Protein AF-A0A4Q2R6Q6-F1 (afdb_monomer)

Foldseek 3Di:
DFAPCVVVLLVLVVVVVVPQAQFQAKEWEPCNRVVNDDQADETEIETAVVNRDPDDPDDNVVVVVVCVVVVVVSSQVRHSYHYDYHHDPPDPVVVVVVVQVVDPVQFPDDDRRYTYGYDDPDPPPPPPPPD

Mean predicted aligned error: 6.27 Å

Nearest PDB structures (foldseek):
  6s83-assembly4_H  TM=2.949E-01  e=1.408E+00  Pyrococcus furiosus DSM 3638
  6s81-assembly2_B  TM=3.141E-01  e=3.091E+00  Pyrococcus furiosus DSM 3638
  8ove-assembly1_AX  TM=3.559E-01  e=7.246E+00  Trypanosoma brucei brucei
  8r57-assembly1_F  TM=3.223E-01  e=5.221E+00  Triticum aestivum

Organism: NCBI:txid2316527

Solvent-accessible surface area (backbone atoms only — not comparable to full-atom values): 7738 Å² total; per-residue (Å²): 130,82,36,89,60,43,64,60,52,40,52,54,52,27,59,56,49,70,73,41,52,33,56,69,51,38,36,38,28,50,43,49,52,65,54,74,50,58,90,81,37,56,43,38,36,36,40,65,64,94,59,44,47,89,85,48,98,52,57,46,63,62,53,51,52,51,38,56,77,52,68,40,48,79,58,49,74,71,46,90,34,56,76,43,80,45,57,57,90,84,38,70,63,51,58,53,47,58,57,40,70,73,38,71,90,25,54,76,47,76,41,92,47,21,37,32,34,52,57,81,75,81,76,77,77,73,77,78,79,73,130

Structure (mmCIF, N/CA/C/O backbone):
data_AF-A0A4Q2R6Q6-F1
#
_entry.id   AF-A0A4Q2R6Q6-F1
#
loop_
_atom_site.group_PDB
_atom_site.id
_atom_site.type_symbol
_atom_site.label_atom_id
_atom_site.label_alt_id
_atom_site.label_comp_id
_atom_site.label_asym_id
_atom_site.label_entity_id
_atom_site.label_seq_id
_atom_site.pdbx_PDB_ins_code
_atom_site.Cartn_x
_atom_site.Cartn_y
_atom_site.Cartn_z
_atom_site.occupancy
_atom_site.B_iso_or_equiv
_atom_site.auth_seq_id
_atom_site.auth_comp_id
_atom_site.auth_asym_id
_atom_site.auth_atom_id
_atom_site.pdbx_PDB_model_num
ATOM 1 N N . MET A 1 1 ? -2.616 -1.000 19.680 1.00 72.19 1 MET A N 1
ATOM 2 C CA . MET A 1 1 ? -2.944 -2.428 19.473 1.00 72.19 1 MET A CA 1
ATOM 3 C C . MET A 1 1 ? -3.001 -2.639 17.973 1.00 72.19 1 MET A C 1
ATOM 5 O O . MET A 1 1 ? -3.559 -1.778 17.309 1.00 72.19 1 MET A O 1
ATOM 9 N N . ILE A 1 2 ? -2.368 -3.687 17.446 1.00 84.25 2 ILE A N 1
ATOM 10 C CA . ILE A 1 2 ? -2.379 -3.968 16.002 1.00 84.25 2 ILE A CA 1
ATOM 11 C C . ILE A 1 2 ? -3.737 -4.601 15.653 1.00 84.25 2 ILE A C 1
ATOM 13 O O . ILE A 1 2 ? -4.137 -5.525 16.369 1.00 84.25 2 ILE A O 1
ATOM 17 N N . PRO A 1 3 ? -4.452 -4.131 14.614 1.00 91.31 3 PRO A N 1
ATOM 18 C CA . PRO A 1 3 ? -5.674 -4.782 14.143 1.00 91.31 3 PRO A CA 1
ATOM 19 C C . PRO A 1 3 ? -5.413 -6.250 13.788 1.00 91.31 3 PRO A C 1
ATOM 21 O O . PRO A 1 3 ? -4.379 -6.579 13.209 1.00 91.31 3 PRO A O 1
ATOM 24 N N . SER A 1 4 ? -6.322 -7.150 14.165 1.00 90.75 4 SER A N 1
ATOM 25 C CA . SER A 1 4 ? -6.087 -8.599 14.074 1.00 90.75 4 SER A CA 1
ATOM 26 C C . SER A 1 4 ? -5.943 -9.121 12.642 1.00 90.75 4 SER A C 1
ATOM 28 O O . SER A 1 4 ? -5.303 -10.146 12.428 1.00 90.75 4 SER A O 1
ATOM 30 N N . ASP A 1 5 ? -6.541 -8.433 11.672 1.00 92.62 5 ASP A N 1
ATOM 31 C CA . ASP A 1 5 ? -6.507 -8.749 10.243 1.00 92.62 5 ASP A CA 1
ATOM 32 C C . ASP A 1 5 ? -5.297 -8.138 9.517 1.00 92.62 5 ASP A C 1
ATOM 34 O O . ASP A 1 5 ? -4.895 -8.642 8.466 1.00 92.62 5 ASP A O 1
ATOM 38 N N . LEU A 1 6 ? -4.672 -7.102 10.091 1.00 95.38 6 LEU A N 1
ATOM 39 C CA . LEU A 1 6 ? -3.567 -6.379 9.460 1.00 95.38 6 LEU A CA 1
ATOM 40 C C . LEU A 1 6 ? -2.371 -7.276 9.084 1.00 95.38 6 LEU A C 1
ATOM 42 O O . LEU A 1 6 ? -1.848 -7.101 7.985 1.00 95.38 6 LEU A O 1
ATOM 46 N N . PRO A 1 7 ? -1.942 -8.264 9.899 1.00 97.00 7 PRO A N 1
ATOM 47 C CA . PRO A 1 7 ? -0.877 -9.182 9.494 1.00 97.00 7 PRO A CA 1
ATOM 48 C C . PRO A 1 7 ? -1.214 -10.012 8.252 1.00 97.00 7 PRO A C 1
ATOM 50 O O . PRO A 1 7 ? -0.352 -10.213 7.401 1.00 97.00 7 PRO A O 1
ATOM 53 N N . ALA A 1 8 ? -2.462 -10.474 8.123 1.00 96.25 8 ALA A N 1
ATOM 54 C CA . ALA A 1 8 ? -2.892 -11.254 6.964 1.00 96.25 8 ALA A CA 1
ATOM 55 C C . ALA A 1 8 ? -2.968 -10.384 5.702 1.00 96.25 8 ALA A C 1
ATOM 57 O O . ALA A 1 8 ? -2.532 -10.813 4.634 1.00 96.25 8 ALA A O 1
ATOM 58 N N . LEU A 1 9 ? -3.456 -9.147 5.842 1.00 96.62 9 LEU A N 1
ATOM 59 C CA . LEU A 1 9 ? -3.438 -8.151 4.774 1.00 96.62 9 LEU A CA 1
ATOM 60 C C . LEU A 1 9 ? -2.003 -7.845 4.317 1.00 96.62 9 LEU A C 1
ATOM 62 O O . LEU A 1 9 ? -1.710 -7.929 3.127 1.00 96.62 9 LEU A O 1
ATOM 66 N N . ALA A 1 10 ? -1.101 -7.541 5.254 1.00 97.62 10 ALA A N 1
ATOM 67 C CA . ALA A 1 10 ? 0.295 -7.238 4.948 1.00 97.62 10 ALA A CA 1
ATOM 68 C C . ALA A 1 10 ? 0.989 -8.407 4.233 1.00 97.62 10 ALA A C 1
ATOM 70 O O . ALA A 1 10 ? 1.740 -8.187 3.288 1.00 97.62 10 ALA A O 1
ATOM 71 N N . GLU A 1 11 ? 0.699 -9.648 4.631 1.00 97.56 11 GLU A N 1
ATOM 72 C CA . GLU A 1 11 ? 1.232 -10.844 3.975 1.00 97.56 11 GLU A CA 1
ATOM 73 C C . GLU A 1 11 ? 0.701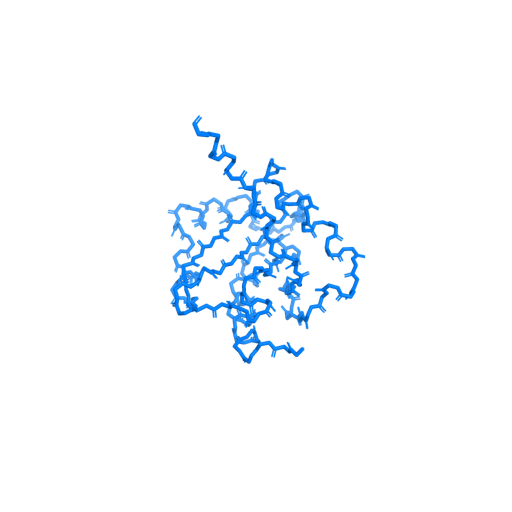 -11.019 2.543 1.00 97.56 11 GLU A C 1
ATOM 75 O O . GLU A 1 11 ? 1.471 -11.375 1.651 1.00 97.56 11 GLU A O 1
ATOM 80 N N . ALA A 1 12 ? -0.587 -10.752 2.296 1.00 96.00 12 ALA A N 1
ATOM 81 C CA . ALA A 1 12 ? -1.175 -10.814 0.955 1.00 96.00 12 ALA A CA 1
ATOM 82 C C . ALA A 1 12 ? -0.546 -9.775 0.012 1.00 96.00 12 ALA A C 1
ATOM 84 O O . ALA A 1 12 ? -0.113 -10.122 -1.086 1.00 96.00 12 ALA A O 1
ATOM 85 N N . VAL A 1 13 ? -0.413 -8.528 0.476 1.00 96.50 13 VAL A N 1
ATOM 86 C CA . VAL A 1 13 ? 0.245 -7.452 -0.284 1.00 96.50 13 VAL A CA 1
ATOM 87 C C . VAL A 1 13 ? 1.725 -7.768 -0.501 1.00 96.50 13 VAL A C 1
ATOM 89 O O . VAL A 1 13 ? 2.253 -7.524 -1.580 1.00 96.50 13 VAL A O 1
ATOM 92 N N . ALA A 1 14 ? 2.401 -8.357 0.489 1.00 96.25 14 ALA A N 1
ATOM 93 C CA . ALA A 1 14 ? 3.821 -8.668 0.381 1.00 96.25 14 ALA A CA 1
ATOM 94 C C . ALA A 1 14 ? 4.107 -9.751 -0.663 1.00 96.25 14 ALA A C 1
ATOM 96 O O . ALA A 1 14 ? 5.118 -9.665 -1.347 1.00 96.25 14 ALA A O 1
ATOM 97 N N . LYS A 1 15 ? 3.208 -10.727 -0.841 1.00 95.00 15 LYS A N 1
ATOM 98 C CA . LYS A 1 15 ? 3.329 -11.717 -1.924 1.00 95.00 15 LYS A CA 1
ATOM 99 C C . LYS A 1 15 ? 3.250 -11.069 -3.303 1.00 95.00 15 LYS A C 1
ATOM 101 O O . LYS A 1 15 ? 4.064 -11.390 -4.155 1.00 95.00 15 LYS A O 1
ATOM 106 N N . TRP A 1 16 ? 2.321 -10.134 -3.492 1.00 93.56 16 TRP A N 1
ATOM 107 C CA . TRP A 1 16 ? 2.238 -9.354 -4.728 1.00 93.56 16 TRP A CA 1
ATOM 108 C C . TRP A 1 16 ? 3.484 -8.471 -4.933 1.00 93.56 16 TRP A C 1
ATOM 110 O O . TRP A 1 16 ? 4.058 -8.444 -6.016 1.00 93.56 16 TRP A O 1
ATOM 120 N N . ALA A 1 17 ? 3.967 -7.805 -3.879 1.00 92.06 17 ALA A N 1
ATOM 121 C CA . ALA A 1 17 ? 5.137 -6.924 -3.943 1.00 92.06 17 ALA A CA 1
ATOM 122 C C . ALA A 1 17 ? 6.471 -7.666 -4.170 1.00 92.06 17 ALA A C 1
ATOM 124 O O . ALA A 1 17 ? 7.442 -7.082 -4.661 1.00 92.06 17 ALA A O 1
ATOM 125 N N . ASP A 1 18 ? 6.556 -8.944 -3.802 1.00 91.00 18 ASP A N 1
ATOM 126 C CA . ASP A 1 18 ? 7.735 -9.773 -4.067 1.00 91.00 18 ASP A CA 1
ATOM 127 C C . ASP A 1 18 ? 7.933 -10.017 -5.570 1.00 91.00 18 ASP A C 1
ATOM 129 O O . ASP A 1 18 ? 9.073 -10.118 -6.021 1.00 91.00 18 ASP A O 1
ATOM 133 N N . GLU A 1 19 ? 6.845 -10.040 -6.345 1.00 88.25 19 GLU A N 1
ATOM 134 C CA . GLU A 1 19 ? 6.878 -10.150 -7.807 1.00 88.25 19 GLU A CA 1
ATOM 135 C C . GLU A 1 19 ? 7.177 -8.812 -8.499 1.00 88.25 19 GLU A C 1
ATOM 137 O O . GLU A 1 19 ? 7.476 -8.804 -9.691 1.00 88.25 19 GLU A O 1
ATOM 142 N N . ALA A 1 20 ? 7.127 -7.696 -7.762 1.00 84.50 20 ALA A N 1
ATOM 143 C CA . ALA A 1 20 ? 7.373 -6.358 -8.281 1.00 84.50 20 ALA A CA 1
ATOM 144 C C . ALA A 1 20 ? 8.889 -6.080 -8.410 1.00 84.50 20 ALA A C 1
ATOM 146 O O . ALA A 1 20 ? 9.578 -5.919 -7.385 1.00 84.50 20 ALA A O 1
ATOM 147 N N . PRO A 1 21 ? 9.440 -6.016 -9.639 1.00 80.94 21 PRO A N 1
ATOM 148 C CA . PRO A 1 21 ? 10.833 -5.657 -9.858 1.00 80.94 21 PRO A CA 1
ATOM 149 C C . PRO A 1 21 ? 11.055 -4.189 -9.481 1.00 80.94 21 PRO A C 1
ATOM 151 O O . PRO A 1 21 ? 10.212 -3.332 -9.725 1.00 80.94 21 PRO A O 1
ATOM 154 N N . GLY A 1 22 ? 12.186 -3.897 -8.847 1.00 81.69 22 GLY A N 1
ATOM 155 C CA . GLY A 1 22 ? 12.611 -2.531 -8.532 1.00 81.69 22 GLY A CA 1
ATOM 156 C C . GLY A 1 22 ? 11.841 -1.849 -7.399 1.00 81.69 22 GLY A C 1
ATOM 157 O O . GLY A 1 22 ? 12.352 -0.883 -6.860 1.00 81.69 22 GLY A O 1
ATOM 158 N N . VAL A 1 23 ? 10.672 -2.343 -6.970 1.00 84.75 23 VAL A N 1
ATOM 159 C CA . VAL A 1 23 ? 9.905 -1.736 -5.865 1.00 84.75 23 VAL A CA 1
ATOM 160 C C . VAL A 1 23 ? 10.602 -1.991 -4.518 1.00 84.75 23 VAL A C 1
ATOM 162 O O . VAL A 1 23 ? 10.644 -3.152 -4.080 1.00 84.75 23 VAL A O 1
ATOM 165 N N . PRO A 1 24 ? 11.104 -0.948 -3.821 1.00 84.44 24 PRO A N 1
ATOM 166 C CA . PRO A 1 24 ? 11.786 -1.117 -2.538 1.00 84.44 24 PRO A CA 1
ATOM 167 C C . PRO A 1 24 ? 10.798 -1.315 -1.384 1.00 84.44 24 PRO A C 1
ATOM 169 O O . PRO A 1 24 ? 11.074 -2.064 -0.444 1.00 84.44 24 PRO A O 1
ATOM 172 N N . ALA A 1 25 ? 9.637 -0.655 -1.452 1.00 91.06 25 ALA A N 1
ATOM 173 C CA . ALA A 1 25 ? 8.610 -0.720 -0.428 1.00 91.06 25 ALA A CA 1
ATOM 174 C C . ALA A 1 25 ? 7.203 -0.461 -0.985 1.00 91.06 25 ALA A C 1
ATOM 176 O O . ALA A 1 25 ? 7.017 0.309 -1.924 1.00 91.06 25 ALA A O 1
ATOM 177 N N . VAL A 1 26 ? 6.211 -1.075 -0.338 1.00 93.81 26 VAL A N 1
ATOM 178 C CA . VAL A 1 26 ? 4.780 -0.797 -0.513 1.00 93.81 26 VAL A CA 1
ATOM 179 C C . VAL A 1 26 ? 4.216 -0.394 0.841 1.00 93.81 26 VAL A C 1
ATOM 181 O O . VAL A 1 26 ? 4.377 -1.110 1.832 1.00 93.81 26 VAL A O 1
ATOM 184 N N . TYR A 1 27 ? 3.548 0.749 0.905 1.00 95.06 27 TYR A N 1
ATOM 185 C CA . TYR A 1 27 ? 2.999 1.274 2.147 1.00 95.06 27 TYR A CA 1
ATOM 186 C C . TYR A 1 27 ? 1.514 0.948 2.248 1.00 95.06 27 TYR A C 1
ATOM 188 O O . TYR A 1 27 ? 0.748 1.302 1.361 1.00 95.06 27 TYR A O 1
ATOM 196 N N . VAL A 1 28 ? 1.099 0.303 3.337 1.00 96.06 28 VAL A N 1
ATOM 197 C CA . VAL A 1 28 ? -0.321 0.131 3.685 1.00 96.06 28 VAL A CA 1
ATOM 198 C C . VAL A 1 28 ? -0.664 1.199 4.708 1.00 96.06 28 VAL A C 1
ATOM 200 O O . VAL A 1 28 ? 0.067 1.365 5.686 1.00 96.06 28 VAL A O 1
ATOM 203 N N . PHE A 1 29 ? -1.768 1.911 4.523 1.00 94.94 29 PHE A N 1
ATOM 204 C CA . PHE A 1 29 ? -2.205 2.932 5.471 1.00 94.94 29 PHE A CA 1
ATOM 205 C C . PHE A 1 29 ? -3.731 2.942 5.604 1.00 94.94 29 PHE A C 1
ATOM 207 O O . PHE A 1 29 ? -4.406 1.952 5.328 1.00 94.94 29 PHE A O 1
ATOM 214 N N . GLY A 1 30 ? -4.277 4.032 6.139 1.00 93.25 30 GLY A N 1
ATOM 215 C CA . GLY A 1 30 ? -5.719 4.214 6.206 1.00 93.25 30 GLY A CA 1
ATOM 216 C C . GLY A 1 30 ? -6.399 3.423 7.323 1.00 93.25 30 GLY A C 1
ATOM 217 O O . GLY A 1 30 ? -5.810 3.107 8.363 1.00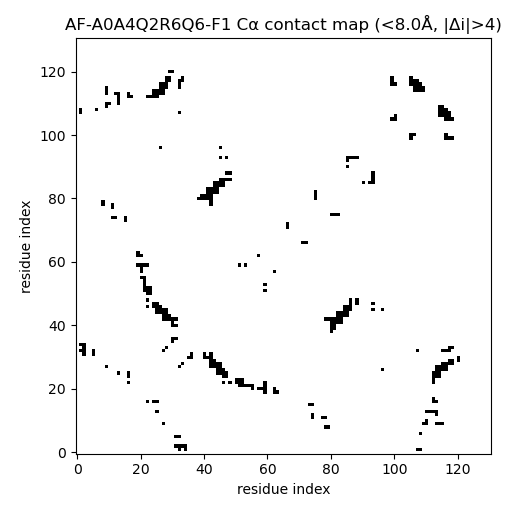 93.25 30 GLY A O 1
ATOM 218 N N . SER A 1 31 ? -7.695 3.178 7.138 1.00 94.25 31 SER A N 1
ATOM 219 C CA . SER A 1 31 ? -8.583 2.704 8.213 1.00 94.25 31 SER A CA 1
ATOM 220 C C . SER A 1 31 ? -8.225 1.312 8.736 1.00 94.25 31 SER A C 1
ATOM 222 O O . SER A 1 31 ? -8.340 1.022 9.931 1.00 94.25 31 SER A O 1
ATOM 224 N N . ARG A 1 32 ? -7.702 0.453 7.858 1.00 94.75 32 ARG A N 1
ATOM 225 C CA . ARG A 1 32 ? -7.291 -0.912 8.204 1.00 94.75 32 ARG A CA 1
ATOM 226 C C . ARG A 1 32 ? -6.054 -0.953 9.085 1.00 94.75 32 ARG A C 1
ATOM 228 O O . ARG A 1 32 ? -5.978 -1.808 9.958 1.00 94.75 32 ARG A O 1
ATOM 235 N N . VAL A 1 33 ? -5.138 0.005 8.935 1.00 95.44 33 VAL A N 1
ATOM 236 C CA . VAL A 1 33 ? -3.985 0.143 9.840 1.00 95.44 33 VAL A CA 1
ATOM 237 C C . VAL A 1 33 ? -4.385 0.790 11.163 1.00 95.44 33 VAL A C 1
ATOM 239 O O . VAL A 1 33 ? -3.888 0.399 12.220 1.00 95.44 33 VAL A O 1
ATOM 242 N N . ARG A 1 34 ? -5.310 1.759 11.133 1.00 94.50 34 ARG A N 1
ATOM 243 C CA . ARG A 1 34 ? -5.835 2.398 12.351 1.00 94.50 34 ARG A CA 1
ATOM 244 C C . ARG A 1 34 ? -6.713 1.468 13.192 1.00 94.50 34 ARG A C 1
ATOM 246 O O . ARG A 1 34 ? -6.779 1.650 14.406 1.00 94.50 34 ARG A O 1
ATOM 253 N N . GLY A 1 35 ? -7.368 0.493 12.562 1.00 93.31 35 GLY A N 1
ATOM 254 C CA . GLY A 1 35 ? -8.328 -0.405 13.205 1.00 93.31 35 GLY A CA 1
ATOM 255 C C . GLY A 1 35 ? -9.740 0.171 13.330 1.00 93.31 35 GLY A C 1
ATOM 256 O O . GLY A 1 35 ? -10.533 -0.361 14.099 1.00 93.31 35 GLY A O 1
ATOM 257 N N . ASP A 1 36 ? -10.054 1.242 12.597 1.00 93.50 36 ASP A N 1
ATOM 258 C CA . ASP A 1 36 ? -11.381 1.877 12.556 1.00 93.50 36 ASP A CA 1
ATOM 259 C C . ASP A 1 36 ? -12.163 1.548 11.269 1.00 93.50 36 ASP A C 1
ATOM 261 O O . ASP A 1 36 ? -13.164 2.193 10.957 1.00 93.50 36 ASP A O 1
ATOM 265 N N . HIS A 1 37 ? -11.713 0.536 10.523 1.00 92.12 37 HIS A N 1
ATOM 266 C CA . HIS A 1 37 ? -12.349 0.074 9.294 1.00 92.12 37 HIS A CA 1
ATOM 267 C C . HIS A 1 37 ? -13.687 -0.645 9.547 1.00 92.12 37 HIS A C 1
ATOM 269 O O . HIS A 1 37 ? -13.932 -1.222 10.607 1.00 92.12 37 HIS A O 1
ATOM 275 N N . HIS A 1 38 ? -14.537 -0.668 8.524 1.00 90.44 38 HIS A N 1
ATOM 276 C CA . HIS A 1 38 ? -15.743 -1.490 8.444 1.00 90.44 38 HIS A CA 1
ATOM 277 C C . HIS A 1 38 ? -15.654 -2.452 7.247 1.00 90.44 38 HIS A C 1
ATOM 279 O O . HIS A 1 38 ? -14.709 -2.417 6.462 1.00 90.44 38 HIS A O 1
ATOM 285 N N . SER A 1 39 ? -16.655 -3.318 7.071 1.00 88.38 39 SER A N 1
ATOM 286 C CA . SER A 1 39 ? -16.664 -4.362 6.028 1.00 88.38 39 SER A CA 1
ATOM 287 C C . SER A 1 39 ? -16.628 -3.850 4.582 1.00 88.38 39 SER A C 1
ATOM 289 O O . SER A 1 39 ? -16.427 -4.639 3.668 1.00 88.38 39 SER A O 1
ATOM 291 N N . GLY A 1 40 ? -16.859 -2.555 4.374 1.00 89.75 40 GLY A N 1
ATOM 292 C CA . GLY A 1 40 ? -16.817 -1.901 3.066 1.00 89.75 40 GLY A CA 1
ATOM 293 C C . GLY A 1 40 ? -15.666 -0.911 2.930 1.00 89.75 40 GLY A C 1
ATOM 294 O O . GLY A 1 40 ? -15.672 -0.143 1.982 1.00 89.75 40 GLY A O 1
ATOM 295 N N . SER A 1 41 ? -14.741 -0.866 3.894 1.00 92.94 41 SER A N 1
ATOM 296 C CA . SER A 1 41 ? -13.587 0.024 3.814 1.00 92.94 41 SER A CA 1
ATOM 297 C C . SER A 1 41 ? -12.572 -0.484 2.800 1.00 92.94 41 SER A C 1
ATOM 299 O O . SER A 1 41 ? -12.271 -1.687 2.747 1.00 92.94 41 SER A O 1
ATOM 301 N N . ASP A 1 42 ? -12.005 0.465 2.070 1.00 95.50 42 ASP A N 1
ATOM 302 C CA . ASP A 1 42 ? -10.950 0.235 1.098 1.00 95.50 42 ASP A CA 1
ATOM 303 C C . ASP A 1 42 ? -9.650 -0.242 1.766 1.00 95.50 42 ASP A C 1
ATOM 305 O O . ASP A 1 42 ? -9.487 -0.268 2.995 1.00 95.50 42 ASP A O 1
ATOM 309 N N . VAL A 1 43 ? -8.734 -0.705 0.928 1.00 95.94 43 VAL A N 1
ATOM 310 C CA . VAL A 1 43 ? -7.346 -0.999 1.252 1.00 95.94 43 VAL A CA 1
ATOM 311 C C . VAL A 1 43 ? -6.506 0.090 0.597 1.00 95.94 43 VAL A C 1
ATOM 313 O O . VAL A 1 43 ? -6.267 0.041 -0.608 1.00 95.94 43 VAL A O 1
ATOM 316 N N . ASP A 1 44 ? -6.060 1.055 1.398 1.00 94.62 44 ASP A N 1
ATOM 317 C CA . ASP A 1 44 ? -5.189 2.136 0.946 1.00 94.62 44 ASP A CA 1
ATOM 318 C C . ASP A 1 44 ? -3.737 1.643 0.826 1.00 94.62 44 ASP A C 1
ATOM 320 O O . ASP A 1 44 ? -3.097 1.301 1.833 1.00 94.62 44 ASP A O 1
ATOM 324 N N . LEU A 1 45 ? -3.209 1.621 -0.400 1.00 94.25 45 LEU A N 1
ATOM 325 C CA . LEU A 1 45 ? -1.815 1.300 -0.700 1.00 94.25 45 LEU A CA 1
ATOM 326 C C . LEU A 1 45 ? -1.103 2.488 -1.333 1.00 94.25 45 LEU A C 1
ATOM 328 O O . LEU A 1 45 ? -1.688 3.228 -2.115 1.00 94.25 45 LEU A O 1
ATOM 332 N N . CYS A 1 46 ? 0.181 2.650 -1.033 1.00 92.81 46 CYS A N 1
ATOM 333 C CA . CYS A 1 46 ? 1.031 3.630 -1.689 1.00 92.81 46 CYS A CA 1
ATOM 334 C C . CYS A 1 46 ? 2.336 2.997 -2.175 1.00 92.81 46 CYS A C 1
ATOM 336 O O . CYS A 1 46 ? 2.995 2.263 -1.433 1.00 92.81 46 CYS A O 1
ATOM 338 N N . VAL A 1 47 ? 2.715 3.313 -3.412 1.00 89.44 47 VAL A N 1
ATOM 339 C CA . VAL A 1 47 ? 4.016 2.985 -4.002 1.00 89.44 47 VAL A CA 1
ATOM 340 C C . VAL A 1 47 ? 4.663 4.284 -4.458 1.00 89.44 47 VAL A C 1
ATOM 342 O O . VAL A 1 47 ? 4.035 5.104 -5.118 1.00 89.44 47 VAL A O 1
ATOM 345 N N . ILE A 1 48 ? 5.920 4.487 -4.079 1.00 86.69 48 ILE A N 1
ATOM 346 C CA . ILE A 1 48 ? 6.675 5.691 -4.421 1.00 86.69 48 ILE A CA 1
ATOM 347 C C . ILE A 1 48 ? 7.532 5.356 -5.645 1.00 86.69 48 ILE A C 1
ATOM 349 O O . ILE A 1 48 ? 8.580 4.728 -5.516 1.00 86.69 48 ILE A O 1
ATOM 353 N N . LEU A 1 49 ? 7.034 5.702 -6.836 1.00 80.00 49 LEU A N 1
ATOM 354 C CA . LEU A 1 49 ? 7.617 5.254 -8.109 1.00 80.00 49 LEU A CA 1
ATOM 355 C C . LEU A 1 49 ? 9.023 5.805 -8.367 1.00 80.00 49 LEU A C 1
ATOM 357 O O . LEU A 1 49 ? 9.853 5.106 -8.931 1.00 80.00 49 LEU A O 1
ATOM 361 N N . ASP A 1 50 ? 9.332 7.016 -7.899 1.00 78.12 50 ASP A N 1
ATOM 362 C CA . ASP A 1 50 ? 10.668 7.613 -8.054 1.00 78.12 50 ASP A CA 1
ATOM 363 C C . ASP A 1 50 ? 11.743 6.972 -7.157 1.00 78.12 50 ASP A C 1
ATOM 365 O O . ASP A 1 50 ? 12.911 7.354 -7.218 1.00 78.12 50 ASP A O 1
ATOM 369 N N . GLU A 1 51 ? 11.363 5.991 -6.337 1.00 78.00 51 GLU A N 1
ATOM 370 C CA . GLU A 1 51 ? 12.276 5.163 -5.547 1.00 78.00 51 GLU A CA 1
ATOM 371 C C . GLU A 1 51 ? 12.452 3.759 -6.128 1.00 78.00 51 GLU A C 1
ATOM 373 O O . GLU A 1 51 ? 13.149 2.939 -5.528 1.00 78.00 51 GLU A O 1
ATOM 378 N N . MET A 1 52 ? 11.837 3.458 -7.276 1.00 76.44 52 MET A N 1
ATOM 379 C CA . MET A 1 52 ? 12.060 2.183 -7.946 1.00 76.44 52 MET A CA 1
ATOM 380 C C . MET A 1 52 ? 13.517 2.083 -8.411 1.00 76.44 52 MET A C 1
ATOM 382 O O . MET A 1 52 ? 14.059 2.991 -9.035 1.00 76.44 52 MET A O 1
ATOM 386 N N . GLU A 1 53 ? 14.179 0.986 -8.047 1.00 71.31 53 GLU A N 1
ATOM 387 C CA . GLU A 1 53 ? 15.595 0.779 -8.339 1.00 71.31 53 GLU A CA 1
ATOM 388 C C . GLU A 1 53 ? 15.806 0.312 -9.787 1.00 71.31 53 GLU A C 1
ATOM 390 O O . GLU A 1 53 ? 15.295 -0.737 -10.199 1.00 71.31 53 GLU A O 1
ATOM 395 N N . ASP A 1 54 ? 16.640 1.047 -10.526 1.00 62.16 54 ASP A N 1
ATOM 396 C CA . ASP A 1 54 ? 17.150 0.629 -11.832 1.00 62.16 54 ASP A CA 1
ATOM 397 C C . ASP A 1 54 ? 18.072 -0.596 -11.696 1.00 62.16 54 ASP A C 1
ATOM 399 O O . ASP A 1 54 ? 18.959 -0.643 -10.839 1.00 62.16 54 ASP A O 1
ATOM 403 N N . GLY A 1 55 ? 17.910 -1.585 -12.584 1.00 54.53 55 GLY A N 1
ATOM 404 C CA . GLY A 1 55 ? 18.807 -2.750 -12.669 1.00 54.53 55 GLY A CA 1
ATOM 405 C C . GLY A 1 55 ? 18.144 -4.126 -12.568 1.00 54.53 55 GLY A C 1
ATOM 406 O O . GLY A 1 55 ? 18.854 -5.135 -12.550 1.00 54.53 55 GLY A O 1
ATOM 407 N N . ASN A 1 56 ? 16.810 -4.205 -12.534 1.00 56.50 56 ASN A N 1
ATOM 408 C CA . ASN A 1 56 ? 16.109 -5.478 -12.716 1.00 56.50 56 ASN A CA 1
ATOM 409 C C . ASN A 1 56 ? 16.092 -5.906 -14.200 1.00 56.50 56 ASN A C 1
ATOM 411 O O . ASN A 1 56 ? 16.023 -5.055 -15.084 1.00 56.50 56 ASN A O 1
ATOM 415 N N . PRO A 1 57 ? 16.132 -7.220 -14.508 1.00 53.06 57 PRO A N 1
ATOM 416 C CA . PRO A 1 57 ? 16.023 -7.718 -15.883 1.00 53.06 57 PRO A CA 1
ATOM 417 C C . PRO A 1 57 ? 14.625 -7.512 -16.488 1.00 53.06 57 PRO A C 1
ATOM 419 O O . PRO A 1 57 ? 14.457 -7.663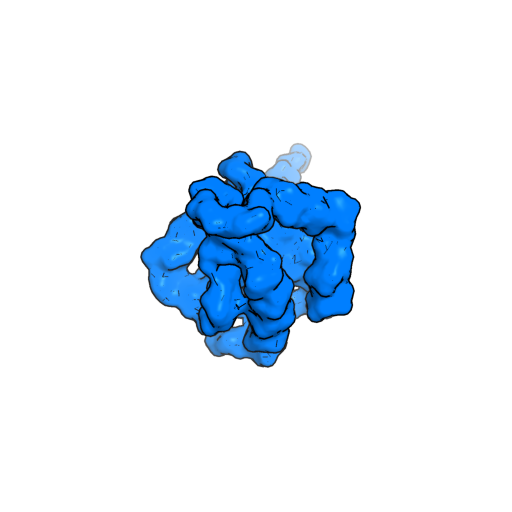 -17.695 1.00 53.06 57 PRO A O 1
ATOM 422 N N . ILE A 1 58 ? 13.635 -7.209 -15.647 1.00 61.16 58 ILE A N 1
ATOM 423 C CA . ILE A 1 58 ? 12.309 -6.742 -16.038 1.00 61.16 58 ILE A CA 1
ATOM 424 C C . ILE A 1 58 ? 12.318 -5.233 -15.830 1.00 61.16 58 ILE A C 1
ATOM 426 O O . ILE A 1 58 ? 12.633 -4.790 -14.724 1.00 61.16 58 ILE A O 1
ATOM 430 N N . ASP A 1 59 ? 11.986 -4.484 -16.879 1.00 70.50 59 ASP A N 1
ATOM 431 C CA . ASP A 1 59 ? 11.812 -3.040 -16.790 1.00 70.50 59 ASP A CA 1
ATOM 432 C C . ASP A 1 59 ? 10.710 -2.745 -15.749 1.00 70.50 59 ASP A C 1
ATOM 434 O O . ASP A 1 59 ? 9.579 -3.232 -15.905 1.00 70.50 59 ASP A O 1
ATOM 438 N N . PRO A 1 60 ? 11.034 -2.052 -14.641 1.00 71.38 60 PRO A N 1
ATOM 439 C CA . PRO A 1 60 ? 10.062 -1.727 -13.608 1.00 71.38 60 PRO A CA 1
ATOM 440 C C . PRO A 1 60 ? 8.843 -0.971 -14.161 1.00 71.38 60 PRO A C 1
ATOM 442 O O . PRO A 1 60 ? 7.730 -1.208 -13.681 1.00 71.38 60 PRO A O 1
ATOM 445 N N . ASP A 1 61 ? 9.030 -0.169 -15.216 1.00 75.25 61 ASP A N 1
ATOM 446 C CA . ASP A 1 61 ? 7.956 0.562 -15.889 1.00 75.25 61 ASP A CA 1
ATOM 447 C C . ASP A 1 61 ? 7.024 -0.399 -16.649 1.00 75.25 61 ASP A C 1
ATOM 449 O O . ASP A 1 61 ? 5.806 -0.349 -16.472 1.00 75.25 61 ASP A O 1
ATOM 453 N N . ASP A 1 62 ? 7.571 -1.358 -17.410 1.00 82.81 62 ASP A N 1
ATOM 454 C CA . ASP A 1 62 ? 6.771 -2.350 -18.153 1.00 82.81 62 ASP A CA 1
ATOM 455 C C . ASP A 1 62 ? 5.919 -3.222 -17.217 1.00 82.81 62 ASP A C 1
ATOM 457 O O . ASP A 1 62 ? 4.765 -3.556 -17.525 1.00 82.81 62 ASP A O 1
ATOM 461 N N . TRP A 1 63 ? 6.484 -3.625 -16.072 1.00 85.06 63 TRP A N 1
ATOM 462 C CA . TRP A 1 63 ? 5.751 -4.408 -15.078 1.00 85.06 63 TRP A CA 1
ATOM 463 C C . TRP A 1 63 ? 4.619 -3.585 -14.465 1.00 85.06 63 TRP A C 1
ATOM 465 O O . TRP A 1 63 ? 3.481 -4.060 -14.393 1.00 85.06 63 TRP A O 1
ATOM 475 N N . TRP A 1 64 ? 4.906 -2.347 -14.063 1.00 86.94 64 TRP A N 1
ATOM 476 C CA . TRP A 1 64 ? 3.925 -1.449 -13.463 1.00 86.94 64 TRP A CA 1
ATOM 477 C C . TRP A 1 64 ? 2.781 -1.116 -14.430 1.00 86.94 64 TRP A C 1
ATOM 479 O O . TRP A 1 64 ? 1.607 -1.170 -14.047 1.00 86.94 64 TRP A O 1
ATOM 489 N N . ASP A 1 65 ? 3.096 -0.884 -15.703 1.00 87.06 65 ASP A N 1
ATOM 490 C CA . ASP A 1 65 ? 2.125 -0.668 -16.777 1.00 87.06 65 ASP A CA 1
ATOM 491 C C . ASP A 1 65 ? 1.269 -1.912 -17.050 1.00 87.06 65 ASP A C 1
ATOM 493 O O . ASP A 1 65 ? 0.073 -1.817 -17.357 1.00 87.06 65 ASP A O 1
ATOM 497 N N . ALA A 1 66 ? 1.847 -3.112 -16.945 1.00 89.12 66 ALA A N 1
ATOM 498 C CA . ALA A 1 66 ? 1.088 -4.355 -17.037 1.00 89.12 66 ALA A CA 1
ATOM 499 C C . ALA A 1 66 ? 0.090 -4.494 -15.875 1.00 89.12 66 ALA A C 1
ATOM 501 O O . ALA A 1 66 ? -1.078 -4.807 -16.124 1.00 89.12 66 ALA A O 1
ATOM 502 N N . GLN A 1 67 ? 0.510 -4.198 -14.640 1.00 90.75 67 GLN A N 1
ATOM 503 C CA . GLN A 1 67 ? -0.379 -4.198 -13.472 1.00 90.75 67 GLN A CA 1
ATOM 504 C C . GLN A 1 67 ? -1.516 -3.181 -13.630 1.00 90.75 67 GLN A C 1
ATOM 506 O O . GLN A 1 67 ? -2.682 -3.522 -13.421 1.00 90.75 67 GLN A O 1
ATOM 511 N N . HIS A 1 68 ? -1.197 -1.966 -14.081 1.00 88.69 68 HIS A N 1
ATOM 512 C CA . HIS A 1 68 ? -2.173 -0.912 -14.354 1.00 88.69 68 HIS A CA 1
ATOM 513 C C . HIS A 1 68 ? -3.211 -1.316 -15.396 1.00 88.69 68 HIS A C 1
ATOM 515 O O . HIS A 1 68 ? -4.413 -1.189 -15.157 1.00 88.69 68 HIS A O 1
ATOM 521 N N . ARG A 1 69 ? -2.776 -1.853 -16.543 1.00 91.44 69 ARG A N 1
ATOM 522 C CA . ARG A 1 69 ? -3.694 -2.340 -17.588 1.00 91.44 69 ARG A CA 1
ATOM 523 C C . ARG A 1 69 ? -4.589 -3.470 -17.092 1.00 91.44 69 ARG A C 1
ATOM 525 O O . ARG A 1 69 ? -5.749 -3.543 -17.490 1.00 91.44 69 ARG A O 1
ATOM 532 N N . ALA A 1 70 ? -4.070 -4.325 -16.214 1.00 91.31 70 ALA A N 1
ATOM 533 C CA . ALA A 1 70 ? -4.833 -5.378 -15.556 1.00 91.31 70 ALA A CA 1
ATOM 534 C C . ALA A 1 70 ? -5.671 -4.873 -14.366 1.00 91.31 70 ALA A C 1
ATOM 536 O O . ALA A 1 70 ? -6.317 -5.683 -13.705 1.00 91.31 70 ALA A O 1
ATOM 537 N N . SER A 1 71 ? -5.671 -3.566 -14.070 1.00 89.38 71 SER A N 1
ATOM 538 C CA . SER A 1 71 ? -6.336 -2.976 -12.898 1.00 89.38 71 SER A CA 1
ATOM 539 C C . SER A 1 71 ? -5.973 -3.685 -11.587 1.00 89.38 71 SER A C 1
ATOM 541 O O . SER A 1 71 ? -6.819 -3.852 -10.711 1.00 89.38 71 SER A O 1
ATOM 543 N N . PHE A 1 72 ? -4.724 -4.148 -11.471 1.00 92.62 72 PHE A N 1
ATOM 544 C CA . PHE A 1 72 ? -4.226 -4.902 -10.320 1.00 92.62 72 PHE A CA 1
ATOM 545 C C . PHE A 1 72 ? -5.094 -6.129 -9.976 1.00 92.62 72 PHE A C 1
ATOM 547 O O . PHE A 1 72 ? -5.337 -6.417 -8.803 1.00 92.62 72 PHE A O 1
ATOM 554 N N . ALA A 1 73 ? -5.601 -6.848 -10.985 1.00 92.69 73 ALA A N 1
ATOM 555 C CA . ALA A 1 73 ? -6.528 -7.972 -10.805 1.00 92.69 73 ALA A CA 1
ATOM 556 C C . ALA A 1 73 ? -6.042 -9.021 -9.785 1.00 92.69 73 ALA A C 1
ATOM 558 O O . ALA A 1 73 ? -6.805 -9.422 -8.908 1.00 92.69 73 ALA A O 1
ATOM 559 N N . ASP A 1 74 ? -4.769 -9.421 -9.849 1.00 91.69 74 ASP A N 1
ATOM 560 C CA . ASP A 1 74 ? -4.218 -10.442 -8.947 1.00 91.69 74 ASP A CA 1
ATOM 561 C C . ASP A 1 74 ? -4.165 -9.963 -7.490 1.00 91.69 74 ASP A C 1
ATOM 563 O O . ASP A 1 74 ? -4.457 -10.723 -6.565 1.00 91.69 74 ASP A O 1
ATOM 567 N N . LEU A 1 75 ? -3.856 -8.680 -7.281 1.00 93.69 75 LEU A N 1
ATOM 568 C CA . LEU A 1 75 ? -3.866 -8.061 -5.960 1.00 93.69 75 LEU A CA 1
ATOM 569 C C . LEU A 1 75 ? -5.302 -7.900 -5.445 1.00 93.69 75 LEU A C 1
ATOM 571 O O . LEU A 1 75 ? -5.622 -8.352 -4.351 1.00 93.69 75 LEU A O 1
ATOM 575 N N . THR A 1 76 ? -6.195 -7.306 -6.236 1.00 93.94 76 THR A N 1
ATOM 576 C CA . THR A 1 76 ? -7.596 -7.062 -5.842 1.00 93.94 76 THR A CA 1
ATOM 577 C C . THR A 1 76 ? -8.355 -8.349 -5.514 1.00 93.94 76 THR A C 1
ATOM 579 O O . THR A 1 76 ? -9.180 -8.345 -4.602 1.00 93.94 76 THR A O 1
ATOM 582 N N . ALA A 1 77 ? -8.038 -9.466 -6.175 1.00 94.06 77 ALA A N 1
ATOM 583 C CA . ALA A 1 77 ? -8.654 -10.766 -5.916 1.00 94.06 77 ALA A CA 1
ATOM 584 C C . ALA A 1 77 ? -8.384 -11.322 -4.505 1.00 94.06 77 ALA A C 1
ATOM 586 O O . ALA A 1 77 ? -9.147 -12.165 -4.026 1.00 94.06 77 ALA A O 1
ATOM 587 N N . VAL A 1 78 ? -7.312 -10.878 -3.840 1.00 93.94 78 VAL A N 1
ATOM 588 C CA . VAL A 1 78 ? -6.912 -11.371 -2.511 1.00 93.94 78 VAL A CA 1
ATOM 589 C C . VAL A 1 78 ? -7.154 -10.364 -1.385 1.00 93.94 78 VAL A C 1
ATOM 591 O O . VAL A 1 78 ? -6.942 -10.694 -0.216 1.00 93.94 78 VAL A O 1
ATOM 594 N N . LEU A 1 79 ? -7.596 -9.145 -1.706 1.00 94.81 79 LEU A N 1
ATOM 595 C CA . LEU A 1 79 ? -7.809 -8.092 -0.720 1.00 94.81 79 LEU A CA 1
ATOM 596 C C . LEU A 1 79 ? -9.165 -8.226 0.001 1.00 94.81 79 LEU A C 1
ATOM 598 O O . LEU A 1 79 ? -10.168 -8.609 -0.597 1.00 94.81 79 LEU A O 1
ATOM 602 N N . PRO A 1 80 ? -9.238 -7.855 1.294 1.00 93.75 80 PRO A N 1
ATOM 603 C CA . PRO A 1 80 ? -10.471 -7.888 2.086 1.00 93.75 80 PRO A CA 1
ATOM 604 C C . PRO A 1 80 ? -11.443 -6.726 1.788 1.00 93.75 80 PRO A C 1
ATOM 606 O O . PRO A 1 80 ? -12.377 -6.499 2.561 1.00 93.7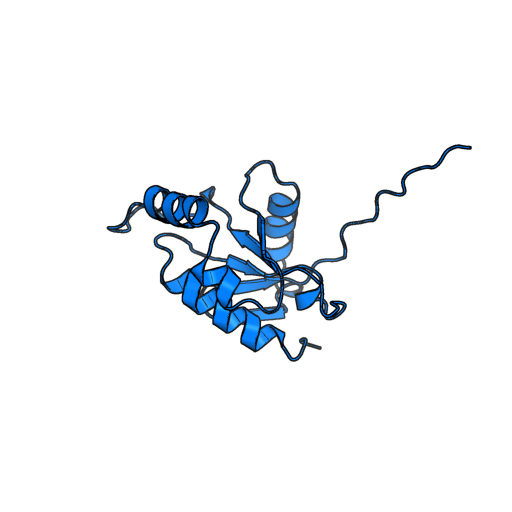5 80 PRO A O 1
ATOM 609 N N . GLY A 1 81 ? -11.198 -5.947 0.735 1.00 93.69 81 GLY A N 1
ATOM 610 C CA . GLY A 1 81 ? -11.959 -4.766 0.330 1.00 93.69 81 GLY A CA 1
ATOM 611 C C . GLY A 1 81 ? -11.421 -4.192 -0.986 1.00 93.69 81 GLY A C 1
ATOM 612 O O . GLY A 1 81 ? -10.433 -4.719 -1.508 1.00 93.69 81 GLY A O 1
ATOM 613 N N . PRO A 1 82 ? -12.055 -3.141 -1.534 1.00 95.44 82 PRO A N 1
ATOM 614 C CA . PRO A 1 82 ? -11.578 -2.494 -2.752 1.00 95.44 82 PRO A CA 1
ATOM 615 C C . PRO A 1 82 ? -10.177 -1.905 -2.559 1.00 95.44 82 PRO A C 1
ATOM 617 O O . PRO A 1 82 ? -9.800 -1.535 -1.452 1.00 95.44 82 PRO A O 1
ATOM 620 N N . LEU A 1 83 ? -9.395 -1.842 -3.633 1.00 95.62 83 LEU A N 1
ATOM 621 C CA . LEU A 1 83 ? -8.056 -1.257 -3.624 1.00 95.62 83 LEU A CA 1
ATOM 622 C C . LEU A 1 83 ? -8.128 0.241 -3.941 1.00 95.62 83 LEU A C 1
ATOM 624 O O . LEU A 1 83 ? -8.656 0.608 -4.989 1.00 95.62 83 LEU A O 1
ATOM 628 N N . GLU A 1 84 ? -7.517 1.073 -3.098 1.00 93.31 84 GLU A N 1
ATOM 629 C CA . GLU A 1 84 ? -7.180 2.468 -3.412 1.00 93.31 84 GLU A CA 1
ATOM 630 C C . GLU A 1 84 ? -5.649 2.565 -3.520 1.00 93.31 84 GLU A C 1
ATOM 632 O O . GLU A 1 84 ? -4.937 2.462 -2.522 1.00 93.31 84 GLU A O 1
ATOM 637 N N . MET A 1 85 ? -5.125 2.668 -4.747 1.00 91.56 85 MET A N 1
ATOM 638 C CA . MET A 1 85 ? -3.681 2.690 -5.017 1.00 91.56 85 MET A CA 1
ATOM 639 C C . MET A 1 85 ? -3.200 4.123 -5.280 1.00 91.56 85 MET A C 1
ATOM 641 O O . MET A 1 85 ? -3.668 4.775 -6.209 1.00 91.56 85 MET A O 1
ATOM 645 N N . HIS A 1 86 ? -2.218 4.576 -4.501 1.00 90.12 86 HIS A N 1
ATOM 646 C CA . HIS A 1 86 ? -1.605 5.902 -4.576 1.00 90.12 86 HIS A CA 1
ATOM 647 C C . HIS A 1 86 ? -0.163 5.812 -5.085 1.00 90.12 86 HIS A C 1
ATOM 649 O O . HIS A 1 86 ? 0.705 5.231 -4.432 1.00 90.12 86 HIS A O 1
ATOM 655 N N . TYR A 1 87 ? 0.105 6.395 -6.246 1.00 85.12 87 TYR A N 1
ATOM 656 C CA . TYR A 1 87 ? 1.420 6.334 -6.900 1.00 85.12 87 TYR A CA 1
ATOM 657 C C . TYR A 1 87 ? 1.756 7.587 -7.715 1.00 85.12 87 TYR A C 1
ATOM 659 O O . TYR A 1 87 ? 2.863 7.700 -8.235 1.00 85.12 87 TYR A O 1
ATOM 667 N N . ASP A 1 88 ? 0.810 8.521 -7.833 1.00 74.44 88 ASP A N 1
ATOM 668 C CA . ASP A 1 88 ? 1.017 9.784 -8.530 1.00 74.44 88 ASP A CA 1
ATOM 669 C C . ASP A 1 88 ? 1.931 10.697 -7.695 1.00 74.44 88 ASP A C 1
ATOM 671 O O . ASP A 1 88 ? 1.717 10.884 -6.494 1.00 74.44 88 ASP A O 1
ATOM 675 N N . LEU A 1 89 ? 2.959 11.265 -8.328 1.00 69.12 89 LEU A N 1
ATOM 676 C CA . LEU A 1 89 ? 3.909 12.178 -7.688 1.00 69.12 89 LEU A CA 1
ATOM 677 C C . LEU A 1 89 ? 3.239 13.465 -7.189 1.00 69.12 89 LEU A C 1
ATOM 679 O O . LEU A 1 89 ? 3.727 14.066 -6.229 1.00 69.12 89 LEU A O 1
ATOM 683 N N . ASP A 1 90 ? 2.116 13.851 -7.797 1.00 72.94 90 ASP A N 1
ATOM 684 C CA . ASP A 1 90 ? 1.319 15.005 -7.386 1.00 72.94 90 ASP A CA 1
ATOM 685 C C . ASP A 1 90 ? 0.286 14.662 -6.296 1.00 72.94 90 ASP A C 1
ATOM 687 O O . ASP A 1 90 ? -0.405 15.557 -5.796 1.00 72.94 90 ASP A O 1
ATOM 691 N N . ASP A 1 91 ? 0.185 13.394 -5.873 1.00 75.44 91 ASP A N 1
ATOM 692 C CA . ASP A 1 91 ? -0.723 12.989 -4.804 1.00 75.44 91 ASP A CA 1
ATOM 693 C C . ASP A 1 91 ? -0.259 13.568 -3.451 1.00 75.44 91 ASP A C 1
ATOM 695 O O . ASP A 1 91 ? 0.828 13.238 -2.955 1.00 75.44 91 ASP A O 1
ATOM 699 N N . PRO A 1 92 ? -1.081 14.390 -2.769 1.00 74.25 92 PRO A N 1
ATOM 700 C CA . PRO A 1 92 ? -0.773 14.872 -1.425 1.00 74.25 92 PRO A CA 1
ATOM 701 C C . PRO A 1 92 ? -0.483 13.742 -0.422 1.00 74.25 92 PRO A C 1
ATOM 703 O O . PRO A 1 92 ? 0.259 13.950 0.546 1.00 74.25 92 PRO A O 1
ATOM 706 N N . ALA A 1 93 ? -1.040 12.546 -0.645 1.00 73.50 93 ALA A N 1
ATOM 707 C CA . ALA A 1 93 ? -0.777 11.358 0.152 1.00 73.50 93 ALA A CA 1
ATOM 708 C C . ALA A 1 93 ? 0.695 10.936 0.088 1.00 73.50 93 ALA A C 1
ATOM 710 O O . ALA A 1 93 ? 1.228 10.510 1.112 1.00 73.50 93 ALA A O 1
ATOM 711 N N . LEU A 1 94 ? 1.382 11.118 -1.047 1.00 80.69 94 LEU A N 1
ATOM 712 C CA . LEU A 1 94 ? 2.788 10.739 -1.202 1.00 80.69 94 LEU A CA 1
ATOM 713 C C . LEU A 1 94 ? 3.688 11.535 -0.251 1.00 80.69 94 LEU A C 1
ATOM 715 O O . LEU A 1 94 ? 4.545 10.969 0.434 1.00 80.69 94 LEU A O 1
ATOM 719 N N . ARG A 1 95 ? 3.452 12.849 -0.134 1.00 82.00 95 ARG A N 1
ATOM 720 C CA . ARG A 1 95 ? 4.170 13.701 0.826 1.00 82.00 95 ARG A CA 1
ATOM 721 C C . ARG A 1 95 ? 3.943 13.233 2.259 1.00 82.00 95 ARG A C 1
ATOM 723 O O . ARG A 1 95 ? 4.904 13.084 3.013 1.00 82.00 95 ARG A O 1
ATOM 730 N N . TRP A 1 96 ? 2.692 12.989 2.636 1.00 83.94 96 TRP A N 1
ATOM 731 C CA . TRP A 1 96 ? 2.386 12.477 3.969 1.00 83.94 96 TRP A CA 1
ATOM 732 C C . TRP A 1 96 ? 3.000 11.110 4.232 1.00 83.94 96 TRP A C 1
ATOM 734 O O . TRP A 1 96 ? 3.439 10.861 5.350 1.00 83.94 96 TRP A O 1
ATOM 744 N N . MET A 1 97 ? 3.084 10.252 3.218 1.00 88.06 97 MET A N 1
ATOM 745 C CA . MET A 1 97 ? 3.702 8.940 3.349 1.00 88.06 97 MET A CA 1
ATOM 746 C C . MET A 1 97 ? 5.206 9.053 3.593 1.00 88.06 97 MET A C 1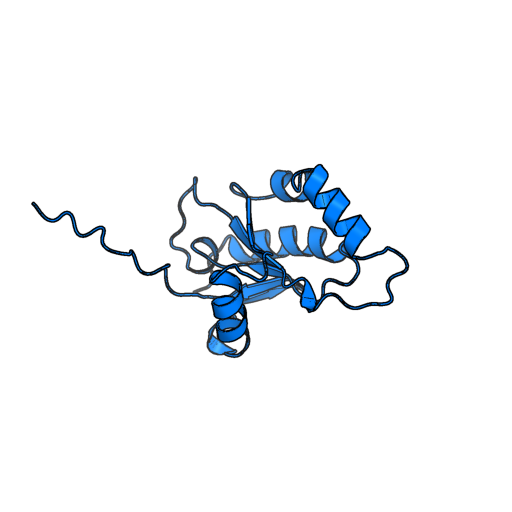
ATOM 748 O O . MET A 1 97 ? 5.743 8.382 4.474 1.00 88.06 97 MET A O 1
ATOM 752 N N . ARG A 1 98 ? 5.880 9.973 2.892 1.00 87.75 98 ARG A N 1
ATOM 753 C CA . ARG A 1 98 ? 7.301 10.284 3.111 1.00 87.75 98 ARG A CA 1
ATOM 754 C C . ARG A 1 98 ? 7.582 10.853 4.499 1.00 87.75 98 ARG A C 1
ATOM 756 O O . ARG A 1 98 ? 8.596 10.509 5.102 1.00 87.75 98 ARG A O 1
ATOM 763 N N . GLU A 1 99 ? 6.698 11.702 5.010 1.00 87.94 99 GLU A N 1
ATOM 764 C CA . GLU A 1 99 ? 6.803 12.233 6.373 1.00 87.94 99 GLU A CA 1
ATOM 765 C C . GLU A 1 99 ? 6.528 11.133 7.415 1.00 87.94 99 GLU A C 1
ATOM 767 O O . GLU A 1 99 ? 7.289 10.981 8.369 1.00 87.94 99 GLU A O 1
ATOM 772 N N . ALA A 1 100 ? 5.490 10.314 7.212 1.00 88.38 100 ALA A N 1
ATOM 773 C CA . ALA A 1 100 ? 5.114 9.240 8.128 1.00 88.38 100 ALA A CA 1
ATOM 774 C C . ALA A 1 100 ? 6.172 8.132 8.203 1.00 88.38 100 ALA A C 1
ATOM 776 O O . ALA A 1 100 ? 6.508 7.696 9.300 1.00 88.38 100 ALA A O 1
ATOM 777 N N . ARG A 1 101 ? 6.743 7.696 7.073 1.00 88.06 101 ARG A N 1
ATOM 778 C CA . ARG A 1 101 ? 7.785 6.651 7.069 1.00 88.06 101 ARG A CA 1
ATOM 779 C C . ARG A 1 101 ? 9.076 7.081 7.771 1.00 88.06 101 ARG A C 1
ATOM 781 O O . ARG A 1 101 ? 9.824 6.225 8.231 1.00 88.06 101 ARG A O 1
ATOM 788 N N . ALA A 1 102 ? 9.365 8.385 7.815 1.00 90.25 102 ALA A N 1
ATOM 789 C CA . ALA A 1 102 ? 10.565 8.919 8.456 1.00 90.25 102 ALA A CA 1
ATOM 790 C C . ALA A 1 102 ? 10.468 8.897 9.991 1.00 90.25 102 ALA A C 1
ATOM 792 O O . ALA A 1 102 ? 11.480 9.063 10.671 1.00 90.25 102 ALA A O 1
ATOM 793 N N . ASP A 1 103 ? 9.267 8.683 10.534 1.00 92.44 103 ASP A N 1
ATOM 794 C CA . ASP A 1 103 ? 8.990 8.564 11.960 1.00 92.44 103 ASP A CA 1
ATOM 795 C C . ASP A 1 103 ? 8.741 7.085 12.326 1.00 92.44 103 ASP A C 1
ATOM 797 O O . ASP A 1 103 ? 7.654 6.557 12.077 1.00 92.44 103 ASP A O 1
ATOM 801 N N . PRO A 1 104 ? 9.706 6.392 12.966 1.00 91.75 104 PRO A N 1
ATOM 802 C CA . PRO A 1 104 ? 9.554 4.982 13.326 1.00 91.75 104 PRO A CA 1
ATOM 803 C C . PRO A 1 104 ? 8.357 4.694 14.238 1.00 91.75 104 PRO A C 1
ATOM 805 O O . PRO A 1 104 ? 7.870 3.566 14.257 1.00 91.75 104 PRO A O 1
ATOM 808 N N . SER A 1 105 ? 7.851 5.690 14.978 1.00 93.25 105 SER A N 1
ATOM 809 C CA . SER A 1 105 ? 6.671 5.518 15.836 1.00 93.25 105 SER A CA 1
ATOM 810 C C . SER A 1 105 ? 5.371 5.337 15.042 1.00 93.25 105 SER A C 1
ATOM 812 O O . SER A 1 105 ? 4.374 4.864 15.587 1.00 93.25 105 SER A O 1
ATOM 814 N N . ARG A 1 106 ? 5.386 5.673 13.745 1.00 93.62 106 ARG A N 1
ATOM 815 C CA . ARG A 1 106 ? 4.274 5.473 12.807 1.00 93.62 106 ARG A CA 1
ATOM 816 C C . ARG A 1 106 ? 4.237 4.060 12.237 1.00 93.62 106 ARG A C 1
ATOM 818 O O . ARG A 1 106 ? 3.203 3.663 11.711 1.00 93.62 106 ARG A O 1
ATOM 825 N N . ILE A 1 107 ? 5.328 3.300 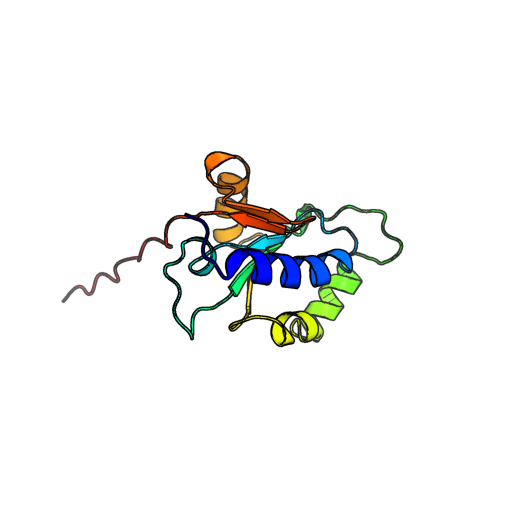12.311 1.00 95.12 107 ILE A N 1
ATOM 826 C CA . ILE A 1 107 ? 5.390 1.946 11.757 1.00 95.12 107 ILE A CA 1
ATOM 827 C C . ILE A 1 107 ? 4.679 0.989 12.716 1.00 95.12 107 ILE A C 1
ATOM 829 O O . ILE A 1 107 ? 5.148 0.720 13.819 1.00 95.12 107 ILE A O 1
ATOM 833 N N . VAL A 1 108 ? 3.532 0.463 12.287 1.00 96.12 108 VAL A N 1
ATOM 834 C CA . VAL A 1 108 ? 2.722 -0.477 13.080 1.00 96.12 108 VAL A CA 1
ATOM 835 C C . VAL A 1 108 ? 3.201 -1.909 12.889 1.00 96.12 108 VAL A C 1
ATOM 837 O O . VAL A 1 108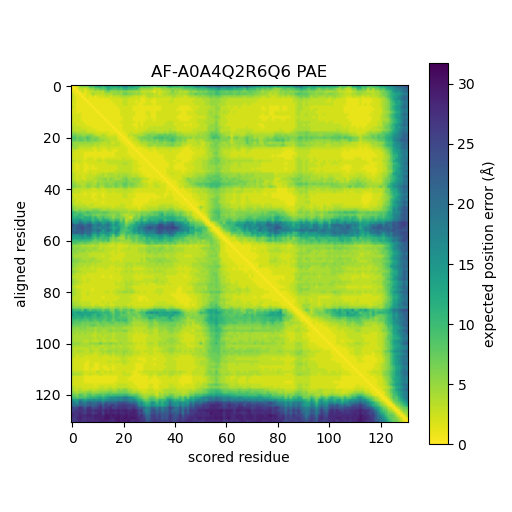 ? 3.220 -2.699 13.832 1.00 96.12 108 VAL A O 1
ATOM 840 N N . LEU A 1 109 ? 3.545 -2.247 11.649 1.00 96.75 109 LEU A N 1
ATOM 841 C CA . LEU A 1 109 ? 3.941 -3.581 11.226 1.00 96.75 109 LEU A CA 1
ATOM 842 C C . LEU A 1 109 ? 4.790 -3.465 9.959 1.00 96.75 109 LEU A C 1
ATOM 844 O O . LEU A 1 109 ? 4.491 -2.649 9.091 1.00 96.75 109 LEU A O 1
ATOM 848 N N . GLN A 1 110 ? 5.805 -4.312 9.827 1.00 96.88 110 GLN A N 1
ATOM 849 C CA . GLN A 1 110 ? 6.549 -4.476 8.584 1.00 96.88 110 GLN A CA 1
ATOM 850 C C . GLN A 1 110 ? 6.652 -5.961 8.235 1.00 96.88 110 GLN A C 1
ATOM 852 O O . GLN A 1 110 ? 7.014 -6.779 9.081 1.00 96.88 110 GLN A O 1
ATOM 857 N N . VAL A 1 111 ? 6.334 -6.297 6.985 1.00 97.12 111 VAL A N 1
ATOM 858 C CA . VAL A 1 111 ? 6.403 -7.651 6.424 1.00 97.12 111 VAL A CA 1
ATOM 859 C C . VAL A 1 111 ? 7.106 -7.571 5.072 1.00 97.12 111 VAL A C 1
ATOM 861 O O . VAL A 1 111 ? 6.521 -7.120 4.091 1.00 97.12 111 VAL A O 1
ATOM 864 N N . ARG A 1 112 ? 8.369 -8.015 5.001 1.00 95.38 112 ARG A N 1
ATOM 865 C CA . ARG A 1 112 ? 9.217 -7.889 3.796 1.00 95.38 112 ARG A CA 1
ATOM 866 C C . ARG A 1 112 ? 9.238 -6.433 3.287 1.00 95.38 112 ARG A C 1
ATOM 868 O O . ARG A 1 112 ? 9.602 -5.539 4.052 1.00 95.38 112 ARG A O 1
ATOM 875 N N . LYS A 1 113 ? 8.837 -6.208 2.030 1.00 93.62 113 LYS A N 1
ATOM 876 C CA . LYS A 1 113 ? 8.718 -4.895 1.378 1.00 93.62 113 LYS A CA 1
ATOM 877 C C . LYS A 1 113 ? 7.498 -4.090 1.847 1.00 93.62 113 LYS A C 1
ATOM 879 O O . LYS A 1 113 ? 7.370 -2.923 1.504 1.00 93.62 113 LYS A O 1
ATOM 884 N N . VAL A 1 114 ? 6.580 -4.685 2.607 1.00 96.69 114 VAL A N 1
ATOM 885 C CA . VAL A 1 114 ? 5.342 -4.018 3.021 1.00 96.69 114 VAL A CA 1
ATOM 886 C C . VAL A 1 114 ? 5.510 -3.350 4.373 1.00 96.69 114 VAL A C 1
ATOM 888 O O . VAL A 1 114 ? 5.848 -4.006 5.359 1.00 96.69 114 VAL A O 1
ATOM 891 N N . VAL A 1 115 ? 5.213 -2.054 4.437 1.00 96.69 115 VAL A N 1
ATOM 892 C CA . VAL A 1 115 ? 5.273 -1.250 5.661 1.00 96.69 115 VAL A CA 1
ATOM 893 C C . VAL A 1 115 ? 3.880 -0.704 5.967 1.00 96.69 115 VAL A C 1
ATOM 895 O O . VAL A 1 115 ? 3.329 0.089 5.212 1.00 96.69 115 VAL A O 1
ATOM 898 N N . CYS A 1 116 ? 3.296 -1.121 7.088 1.00 96.88 116 CYS A N 1
ATOM 899 C CA . CYS A 1 116 ? 2.010 -0.616 7.558 1.00 96.88 116 CYS A CA 1
ATOM 900 C C . CYS A 1 116 ? 2.230 0.637 8.408 1.00 96.88 116 CYS A C 1
ATOM 902 O O . CYS A 1 116 ? 2.801 0.558 9.502 1.00 96.88 116 CYS A O 1
ATOM 904 N N . LEU A 1 117 ? 1.762 1.781 7.917 1.00 95.44 117 LEU A N 1
ATOM 905 C CA . LEU A 1 117 ? 1.953 3.086 8.537 1.00 95.44 117 LEU A CA 1
ATOM 906 C C . LEU A 1 117 ? 0.660 3.587 9.172 1.00 95.44 117 LEU A C 1
ATOM 908 O O . LEU A 1 117 ? -0.375 3.742 8.522 1.00 95.44 117 LEU A O 1
ATOM 912 N N . TRP A 1 118 ? 0.725 3.880 10.466 1.00 94.50 118 TRP A N 1
ATOM 913 C CA . TRP A 1 118 ? -0.338 4.592 11.146 1.00 94.50 118 TRP A CA 1
ATOM 914 C C . TRP A 1 118 ? -0.309 6.056 10.729 1.00 94.50 118 TRP A C 1
ATOM 916 O O . TRP A 1 118 ? 0.679 6.769 10.917 1.00 94.50 118 TRP A O 1
ATOM 926 N N . MET A 1 119 ? -1.433 6.532 10.211 1.00 89.75 119 MET A N 1
ATOM 927 C CA . MET A 1 119 ? -1.634 7.934 9.884 1.00 89.75 119 MET A CA 1
ATOM 928 C C . MET A 1 119 ? -2.964 8.410 10.442 1.00 89.75 119 MET A C 1
ATOM 930 O O . MET A 1 119 ? -3.929 7.640 10.411 1.00 89.75 119 MET A O 1
ATOM 934 N N . PRO A 1 120 ? -3.046 9.664 10.925 1.00 85.88 120 PRO A N 1
ATOM 935 C CA . PRO A 1 120 ? -4.317 10.232 11.331 1.00 85.88 120 PRO A CA 1
ATOM 936 C C . PRO A 1 120 ? -5.293 10.217 10.144 1.00 85.88 120 PRO A C 1
ATOM 938 O O . PRO A 1 120 ? -4.855 10.243 8.988 1.00 85.88 120 PRO A O 1
ATOM 941 N N . PRO A 1 121 ? -6.611 10.168 10.401 1.00 81.88 121 PRO A N 1
ATOM 942 C CA . PRO A 1 121 ? -7.604 10.327 9.348 1.00 81.88 121 PRO A CA 1
ATOM 943 C C . PRO A 1 121 ? -7.317 11.588 8.527 1.00 81.88 121 PRO A C 1
ATOM 945 O O . PRO A 1 121 ? -6.891 12.601 9.092 1.00 81.88 121 PRO A O 1
ATOM 948 N N . LYS A 1 122 ? -7.579 11.539 7.211 1.00 69.81 122 LYS A N 1
ATOM 949 C CA . LYS A 1 122 ? -7.591 12.749 6.376 1.00 69.81 122 LYS A CA 1
ATOM 950 C C . LYS A 1 122 ? -8.480 13.778 7.111 1.00 69.81 122 LYS A C 1
ATOM 952 O O . LYS A 1 122 ? -9.608 13.428 7.472 1.00 69.81 122 LYS A O 1
ATOM 957 N N . PRO A 1 123 ? -7.989 14.993 7.420 1.00 58.41 123 PRO A N 1
ATOM 958 C CA . PRO A 1 123 ? -8.791 16.004 8.072 1.00 58.41 123 PRO A CA 1
ATOM 959 C C . PRO A 1 123 ? -9.974 16.264 7.154 1.00 58.41 123 PRO A C 1
ATOM 961 O O . PRO A 1 123 ? -9.801 16.552 5.968 1.00 58.41 123 PRO A O 1
ATOM 964 N N . VAL A 1 124 ? -11.176 16.092 7.697 1.00 53.19 124 VAL A N 1
ATOM 965 C CA . 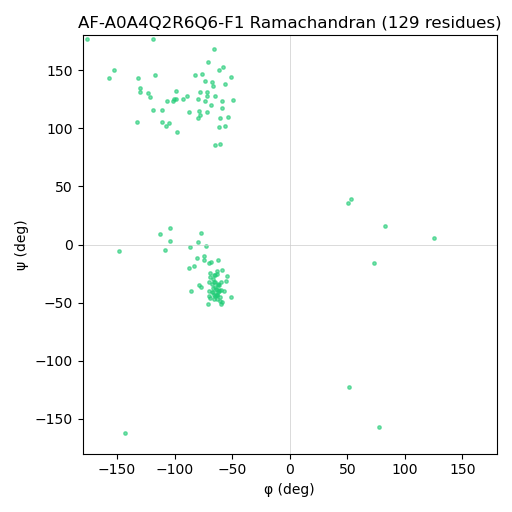VAL A 1 124 ? -12.401 16.413 6.980 1.00 53.19 124 VAL A CA 1
ATOM 966 C C . VAL A 1 124 ? -12.300 17.900 6.671 1.00 53.19 124 VAL A C 1
ATOM 968 O O . VAL A 1 124 ? -12.342 18.726 7.584 1.00 53.19 124 VAL A O 1
ATOM 971 N N . GLN A 1 125 ? -12.097 18.254 5.402 1.00 47.09 125 GLN A N 1
ATOM 972 C CA . GLN A 1 125 ? -12.365 19.615 4.972 1.00 47.09 125 GLN A CA 1
ATOM 973 C C . GLN A 1 125 ? -13.856 19.797 5.222 1.00 47.09 125 GLN A C 1
ATOM 975 O O . GLN A 1 125 ? -14.681 19.226 4.509 1.00 47.09 125 GLN A O 1
ATOM 980 N N . HIS A 1 126 ? -14.207 20.477 6.315 1.00 39.78 126 HIS A N 1
ATOM 981 C CA . HIS A 1 126 ? -15.573 20.901 6.541 1.00 39.78 126 HIS A CA 1
ATOM 982 C C . HIS A 1 126 ? -15.976 21.666 5.286 1.00 39.78 126 HIS A C 1
ATOM 984 O O . HIS A 1 126 ? -15.450 22.745 5.023 1.00 39.78 126 HIS A O 1
ATOM 990 N N . LEU A 1 127 ? -16.866 21.074 4.487 1.00 44.78 127 LEU A N 1
ATOM 991 C CA . LEU A 1 127 ? -17.659 21.830 3.540 1.00 44.78 127 LEU A CA 1
ATOM 992 C C . LEU A 1 127 ? -18.35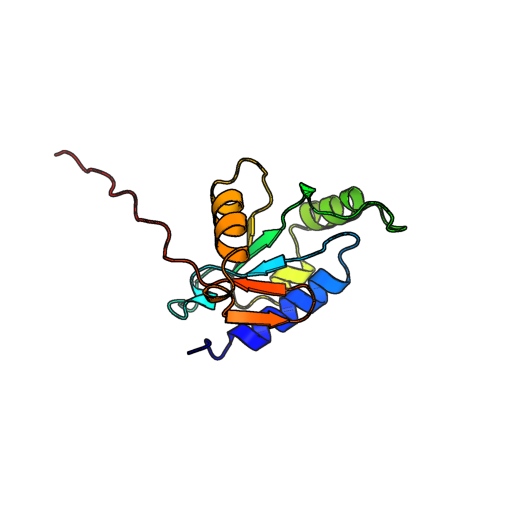8 22.876 4.399 1.00 44.78 127 LEU A C 1
ATOM 994 O O . LEU A 1 127 ? -19.282 22.552 5.145 1.00 44.78 127 LEU A O 1
ATOM 998 N N . GLU A 1 128 ? -17.844 24.102 4.370 1.00 37.75 128 GLU A N 1
ATOM 999 C CA . GLU A 1 128 ? -18.553 25.264 4.865 1.00 37.75 128 GLU A CA 1
ATOM 1000 C C . GLU A 1 128 ? -19.822 25.367 4.019 1.00 37.75 128 GLU A C 1
ATOM 1002 O O . GLU A 1 128 ? -19.865 26.023 2.980 1.00 37.75 128 GLU A O 1
ATOM 1007 N N . THR A 1 129 ? -20.874 24.666 4.440 1.00 46.69 129 THR A N 1
ATOM 1008 C CA . THR A 1 129 ? -22.240 24.995 4.065 1.00 46.69 129 THR A CA 1
ATOM 1009 C C . THR A 1 129 ? -22.509 26.355 4.682 1.00 46.69 129 THR A C 1
ATOM 1011 O O . THR A 1 129 ? -22.959 26.462 5.824 1.00 46.69 129 THR A O 1
ATOM 1014 N N . THR A 1 130 ? -22.130 27.395 3.949 1.00 42.09 130 THR A N 1
ATOM 1015 C CA . THR A 1 130 ? -22.573 28.748 4.244 1.00 42.09 130 THR A CA 1
ATOM 1016 C C . THR A 1 130 ? -24.054 28.808 3.846 1.00 42.09 130 THR A C 1
ATOM 1018 O O . THR A 1 130 ? -24.382 28.335 2.753 1.00 42.09 130 THR A O 1
ATOM 1021 N N . PRO A 1 131 ? -24.940 29.267 4.747 1.00 59.94 131 PRO A N 1
ATOM 1022 C CA . PRO A 1 131 ? -26.391 29.286 4.544 1.00 59.94 131 PRO A CA 1
ATOM 1023 C C . PRO A 1 131 ? -26.851 30.215 3.416 1.00 59.94 131 PRO A C 1
ATOM 1025 O O . PRO A 1 131 ? -26.123 31.182 3.095 1.00 59.94 131 PRO A O 1
#

Secondary structure (DSSP, 8-state):
---TTHHHHHHHHHHHHHT-SS---EEEESHHHHT---TT--EEEE--GGGPPTT-SS-HHHHHHHHHHTTTHHHHTTSSS-EEEE--TT-HHHHHHHHHHT-GGGEEEEETTEEEE--PPPP--------

Sequence (131 aa):
MIPSDLPALAEAVAKWADEAPGVPAVYVFGSRVRGDHHSGSDVDLCVILDEMEDGNPIDPDDWWDAQHRASFADLTAVLPGPLEMHYDLDDPALRWMREARADPSRIVLQVRKVVCLWMPPKPVQHLETTP

Radius of gyration: 15.38 Å; Cα contacts (8 Å, |Δi|>4): 194; chains: 1; bounding box: 45×41×38 Å

pLDDT: mean 85.21, std 13.92, range [37.75, 97.62]

InterPro domains:
  IPR002934 Polymerase, nucleotidyl transferase domain [PF01909] (21-54)
  IPR043519 Nucleotidyltransferase superfamily [G3DSA:3.30.460.10] (4-84)
  IPR043519 Nucleotidyltransferase superfamily [SSF81301] (11-55)